Protein AF-A0A2M7J5E0-F1 (afdb_monomer_lite)

Foldseek 3Di:
DWAFPVGDDDDADFPDDDPFWTFGDDPHDTDIDGPNRTDDDDDPDDDDPPPCPPDDD

Sequence (57 aa):
AIYLVNGIKLQGQVESFDQYVVLLKNNSVIQMVYKHAISTIVPARVVNFSSDDSEAE

Secondary structure (DSSP, 8-state):
-EEETTSPEE-SEEEEE-SSEEEEEETTEEEEEEGGGEEEE--SSPPP------S--

Structure (mmCIF, N/CA/C/O backbone):
data_AF-A0A2M7J5E0-F1
#
_entry.id   AF-A0A2M7J5E0-F1
#
loop_
_atom_site.group_PDB
_atom_site.id
_atom_site.type_symbol
_atom_site.label_atom_id
_atom_site.label_alt_id
_atom_site.label_comp_id
_atom_site.label_asym_id
_atom_site.label_entity_id
_atom_site.label_seq_id
_atom_site.pdbx_PDB_ins_code
_atom_site.Cartn_x
_atom_site.Cartn_y
_atom_site.Cartn_z
_atom_site.occupancy
_atom_site.B_iso_or_equiv
_atom_site.auth_seq_id
_atom_site.auth_comp_id
_atom_site.auth_asym_id
_atom_site.auth_atom_id
_atom_site.pdbx_PDB_model_num
ATOM 1 N N . ALA A 1 1 ? -8.410 -2.293 -0.916 1.00 95.81 1 ALA A N 1
ATOM 2 C CA . ALA A 1 1 ? -7.828 -2.681 0.386 1.00 95.81 1 ALA A CA 1
ATOM 3 C C . ALA A 1 1 ? -6.421 -3.203 0.153 1.00 95.81 1 ALA A C 1
ATOM 5 O O . ALA A 1 1 ? -6.187 -3.817 -0.882 1.00 95.81 1 ALA A O 1
ATOM 6 N N . ILE A 1 2 ? -5.510 -2.952 1.088 1.00 98.25 2 ILE A N 1
ATOM 7 C CA . ILE A 1 2 ? -4.145 -3.484 1.072 1.00 98.25 2 ILE A CA 1
ATOM 8 C C . ILE A 1 2 ? -4.024 -4.448 2.247 1.00 98.25 2 ILE A C 1
ATOM 10 O O . ILE A 1 2 ? -4.321 -4.073 3.378 1.00 98.25 2 ILE A O 1
ATOM 14 N N . TYR A 1 3 ? -3.627 -5.683 1.979 1.00 98.62 3 TYR A N 1
ATOM 15 C CA . TYR A 1 3 ? -3.366 -6.697 2.990 1.00 98.62 3 TYR A CA 1
ATOM 16 C C . TYR A 1 3 ? -1.864 -6.782 3.214 1.00 98.62 3 TYR A C 1
ATOM 18 O O . TYR A 1 3 ? -1.090 -6.820 2.256 1.00 98.62 3 TYR A O 1
ATOM 26 N N . LEU A 1 4 ? -1.459 -6.762 4.477 1.00 98.62 4 LEU A N 1
ATOM 27 C CA . LEU A 1 4 ? -0.070 -6.917 4.875 1.00 98.62 4 LEU A CA 1
ATOM 28 C C . LEU A 1 4 ? 0.267 -8.395 5.088 1.00 98.62 4 LEU A C 1
ATOM 30 O O . LEU A 1 4 ? -0.611 -9.223 5.339 1.00 98.62 4 LEU A O 1
ATOM 34 N N . VAL A 1 5 ? 1.554 -8.732 5.026 1.00 98.56 5 VAL A N 1
ATOM 35 C CA . VAL A 1 5 ? 2.067 -10.097 5.247 1.00 98.56 5 VAL A CA 1
ATOM 36 C C . VAL A 1 5 ? 1.710 -10.654 6.628 1.00 98.56 5 VAL A C 1
ATOM 38 O O . VAL A 1 5 ? 1.559 -11.858 6.788 1.00 98.56 5 VAL A O 1
ATOM 41 N N . ASN A 1 6 ? 1.510 -9.782 7.618 1.00 97.94 6 ASN A N 1
ATOM 42 C CA . ASN A 1 6 ? 1.084 -10.149 8.970 1.00 97.94 6 ASN A CA 1
ATOM 43 C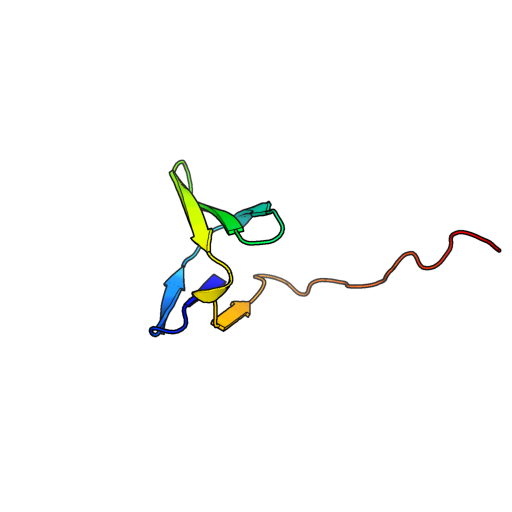 C . ASN A 1 6 ? -0.447 -10.265 9.131 1.00 97.94 6 ASN A C 1
ATOM 45 O O . ASN A 1 6 ? -0.934 -10.415 10.248 1.00 97.94 6 ASN A O 1
ATOM 49 N N . GLY A 1 7 ? -1.214 -10.158 8.041 1.00 97.62 7 GLY A N 1
ATOM 50 C CA . GLY A 1 7 ? -2.673 -10.281 8.040 1.00 97.62 7 GLY A CA 1
ATOM 51 C C . GLY A 1 7 ? -3.443 -8.987 8.326 1.00 97.62 7 GLY A C 1
ATOM 52 O O . GLY A 1 7 ? -4.670 -8.986 8.234 1.00 97.62 7 GLY A O 1
ATOM 53 N N . ILE A 1 8 ? -2.770 -7.869 8.625 1.00 98.31 8 ILE A N 1
ATOM 54 C CA . ILE A 1 8 ? -3.444 -6.577 8.824 1.00 98.31 8 ILE A CA 1
ATOM 55 C C . ILE A 1 8 ? -4.042 -6.086 7.501 1.00 98.31 8 ILE A C 1
ATOM 57 O O . ILE A 1 8 ? -3.384 -6.082 6.460 1.00 98.31 8 ILE A O 1
ATOM 61 N N . LYS A 1 9 ? -5.293 -5.615 7.552 1.00 98.06 9 LYS A N 1
ATOM 62 C CA . LYS A 1 9 ? -5.987 -4.988 6.423 1.00 98.06 9 LYS A CA 1
ATOM 63 C C . LYS A 1 9 ? -5.970 -3.470 6.567 1.00 98.06 9 LYS A C 1
ATOM 65 O O . LYS A 1 9 ? -6.554 -2.922 7.496 1.00 98.06 9 LYS A O 1
ATOM 70 N N . LEU A 1 10 ? -5.385 -2.794 5.588 1.00 97.88 10 LEU A N 1
ATOM 71 C CA . LEU A 1 10 ? -5.422 -1.346 5.438 1.00 97.88 10 LEU A CA 1
ATOM 72 C C . LEU A 1 10 ? -6.484 -0.945 4.407 1.00 97.88 10 LEU A C 1
ATOM 74 O O . LEU A 1 10 ? -6.655 -1.575 3.353 1.00 97.88 10 LEU A O 1
ATOM 78 N N . GLN A 1 11 ? -7.205 0.130 4.708 1.00 97.06 11 GLN A N 1
ATOM 79 C CA . GLN A 1 11 ? -8.177 0.743 3.810 1.00 97.06 11 GLN A CA 1
ATOM 80 C C . GLN A 1 11 ? -7.761 2.175 3.505 1.00 97.06 11 GLN A C 1
ATOM 82 O O . GLN A 1 11 ? -7.251 2.878 4.371 1.00 97.06 11 GLN A O 1
ATOM 87 N N . GLY A 1 12 ? -7.971 2.579 2.259 1.00 96.56 12 GLY A N 1
ATOM 88 C CA . GLY A 1 12 ? -7.596 3.891 1.766 1.00 96.56 12 GLY A CA 1
ATOM 89 C C . GLY A 1 12 ? -7.452 3.891 0.251 1.00 96.56 12 GLY A C 1
ATOM 90 O O . GLY A 1 12 ? -7.658 2.863 -0.406 1.00 96.56 12 GLY A O 1
ATOM 91 N N . GLN A 1 13 ? -7.095 5.053 -0.277 1.00 97.25 13 GLN A N 1
ATOM 92 C CA . GLN A 1 13 ? -6.743 5.270 -1.674 1.00 97.25 13 GLN A CA 1
ATOM 93 C C . GLN A 1 13 ? -5.233 5.461 -1.791 1.00 97.25 13 GLN A C 1
ATOM 95 O O . GLN A 1 13 ? -4.606 6.033 -0.900 1.00 97.25 13 GLN A O 1
ATOM 100 N N . VAL A 1 14 ? -4.646 4.942 -2.866 1.00 97.31 14 VAL A N 1
ATOM 101 C CA . VAL A 1 14 ? -3.236 5.194 -3.171 1.00 97.31 14 VAL A CA 1
ATOM 102 C C . VAL A 1 14 ? -3.120 6.645 -3.630 1.00 97.31 14 VAL A C 1
ATOM 104 O O . VAL A 1 14 ? -3.674 6.995 -4.664 1.00 97.31 14 VAL 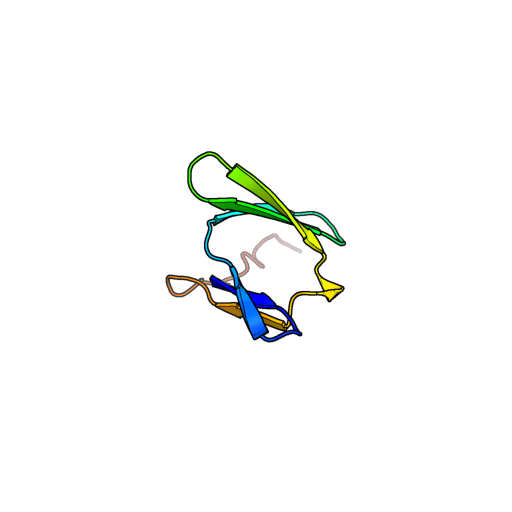A O 1
ATOM 107 N N . GLU A 1 15 ? -2.437 7.473 -2.843 1.00 98.00 15 GLU A N 1
ATOM 108 C CA . GLU A 1 15 ? -2.192 8.887 -3.159 1.00 98.00 15 GLU A CA 1
ATOM 109 C C . GLU A 1 15 ? -0.981 9.027 -4.094 1.00 98.00 15 GLU A C 1
ATOM 111 O O . GLU A 1 15 ? -0.998 9.811 -5.035 1.00 98.00 15 GLU A O 1
ATOM 116 N N . SER A 1 16 ? 0.081 8.258 -3.831 1.00 98.25 16 SER A N 1
ATOM 117 C CA . SER A 1 16 ? 1.318 8.230 -4.619 1.00 98.25 16 SER A CA 1
ATOM 118 C C . SER A 1 16 ? 2.108 6.950 -4.324 1.00 98.25 16 SER A C 1
ATOM 120 O O . SER A 1 16 ? 1.811 6.230 -3.365 1.00 98.25 16 SER A O 1
ATOM 122 N N . PHE A 1 17 ? 3.114 6.644 -5.137 1.00 98.62 17 PHE A N 1
ATOM 123 C CA . PHE A 1 17 ? 4.020 5.517 -4.937 1.00 98.62 17 PHE A CA 1
ATOM 124 C C . PHE A 1 17 ? 5.383 5.797 -5.570 1.00 98.62 17 PHE A C 1
ATOM 126 O O . PHE A 1 17 ? 5.494 6.558 -6.529 1.00 98.62 17 PHE A O 1
ATOM 133 N N . ASP A 1 18 ? 6.412 5.134 -5.055 1.00 98.50 18 ASP A N 1
ATOM 134 C CA . ASP A 1 18 ? 7.723 5.049 -5.697 1.00 98.50 18 ASP A CA 1
ATOM 135 C C . ASP A 1 18 ? 8.127 3.575 -5.866 1.00 98.50 18 ASP A C 1
ATOM 137 O O . ASP A 1 18 ? 7.278 2.678 -5.840 1.00 98.50 18 ASP A O 1
ATOM 141 N N . GLN A 1 19 ? 9.415 3.293 -6.066 1.00 98.62 19 GLN A N 1
ATOM 142 C CA . GLN A 1 19 ? 9.926 1.931 -6.202 1.00 98.62 19 GLN A CA 1
ATOM 143 C C . GLN A 1 19 ? 9.645 1.046 -4.972 1.00 98.62 19 GLN A C 1
ATOM 145 O O . GLN A 1 19 ? 9.319 -0.131 -5.151 1.00 98.62 19 GLN A O 1
ATOM 150 N N . TYR A 1 20 ? 9.685 1.583 -3.751 1.00 98.50 20 TYR A N 1
ATOM 151 C CA . TYR A 1 20 ? 9.699 0.819 -2.497 1.00 98.50 20 TYR A CA 1
ATOM 152 C C . TYR A 1 20 ? 8.495 1.059 -1.586 1.00 98.50 20 TYR A C 1
ATOM 154 O O . TYR A 1 20 ? 8.185 0.193 -0.761 1.00 98.50 20 TYR A O 1
ATOM 162 N N . VAL A 1 21 ? 7.808 2.192 -1.718 1.00 98.62 21 VAL A N 1
AT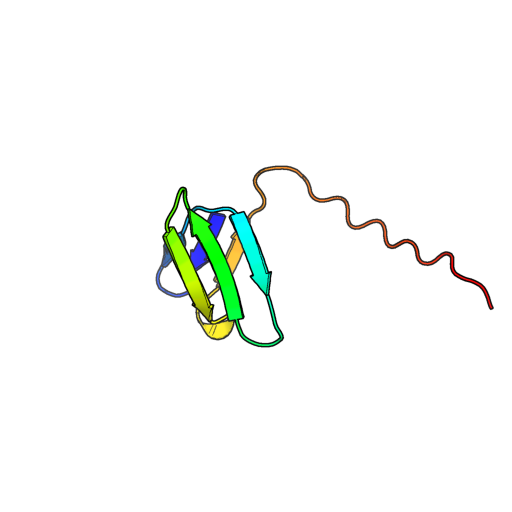OM 163 C CA . VAL A 1 21 ? 6.702 2.585 -0.841 1.00 98.62 21 VAL A CA 1
ATOM 164 C C . VAL A 1 21 ? 5.446 2.974 -1.612 1.00 98.62 21 VAL A C 1
ATOM 166 O O . VAL A 1 21 ? 5.471 3.311 -2.795 1.00 98.62 21 VAL A O 1
ATOM 169 N N . VAL A 1 22 ? 4.322 2.909 -0.903 1.00 98.62 22 VAL A N 1
ATOM 170 C CA . VAL A 1 22 ? 3.009 3.397 -1.324 1.00 98.62 22 VAL A CA 1
ATOM 171 C C . VAL A 1 22 ? 2.508 4.359 -0.252 1.00 98.62 22 VAL A C 1
ATOM 173 O O . VAL A 1 22 ? 2.467 4.003 0.928 1.00 98.62 22 VAL A O 1
ATOM 176 N N . LEU A 1 23 ? 2.108 5.566 -0.643 1.00 98.44 23 LEU A N 1
ATOM 177 C CA . LEU A 1 23 ? 1.380 6.479 0.231 1.00 98.44 23 LEU A CA 1
ATOM 178 C C . LEU A 1 23 ? -0.104 6.131 0.166 1.00 98.44 23 LEU A C 1
ATOM 180 O O . LEU A 1 23 ? -0.745 6.262 -0.877 1.00 98.44 23 LEU A O 1
ATOM 184 N N . LEU A 1 24 ? -0.646 5.662 1.286 1.00 98.38 24 LEU A N 1
ATOM 185 C CA . LEU A 1 24 ? -2.051 5.312 1.426 1.00 98.38 24 LEU A CA 1
ATOM 186 C C . LEU A 1 24 ? -2.761 6.405 2.222 1.00 98.38 24 LEU A C 1
ATOM 188 O O . LEU A 1 24 ? -2.399 6.688 3.364 1.00 98.38 24 LEU A O 1
ATOM 192 N N . LYS A 1 25 ? -3.796 6.993 1.632 1.00 98.06 25 LYS A N 1
ATOM 193 C CA . LYS A 1 25 ? -4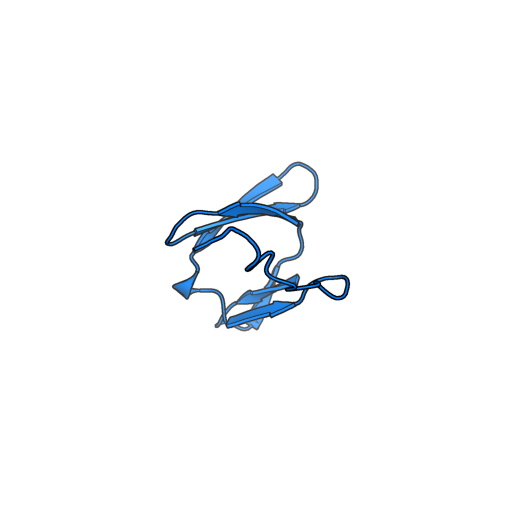.628 8.011 2.265 1.00 98.06 25 LYS A CA 1
ATOM 194 C C . LYS A 1 25 ? -5.947 7.420 2.734 1.00 98.06 25 LYS A C 1
ATOM 196 O O . LYS A 1 25 ? -6.659 6.774 1.965 1.00 98.06 25 LYS A O 1
ATOM 201 N N . ASN A 1 26 ? -6.291 7.678 3.988 1.00 96.06 26 ASN A N 1
ATOM 202 C CA . ASN A 1 26 ? -7.598 7.389 4.559 1.00 96.06 26 ASN A CA 1
ATOM 203 C C . ASN A 1 26 ? -8.143 8.663 5.214 1.00 96.06 26 ASN A C 1
ATOM 205 O O . ASN A 1 26 ? -7.592 9.144 6.205 1.00 96.06 26 ASN A O 1
ATOM 209 N N . ASN A 1 27 ? -9.216 9.217 4.647 1.00 92.75 27 ASN A N 1
ATOM 210 C CA . ASN A 1 27 ? -9.759 10.525 5.013 1.00 92.75 27 ASN A CA 1
ATOM 211 C C . ASN A 1 27 ? -8.668 11.615 4.954 1.00 92.75 27 ASN A C 1
ATOM 213 O O . ASN A 1 27 ? -8.189 11.947 3.870 1.00 92.75 27 ASN A O 1
ATOM 217 N N . SER A 1 28 ? -8.252 12.139 6.109 1.00 93.00 28 SER A N 1
ATOM 218 C CA . SER A 1 28 ? -7.221 13.180 6.229 1.00 93.00 28 SER A CA 1
ATOM 219 C C . SER A 1 28 ? -5.839 12.641 6.610 1.00 93.00 28 SER A C 1
ATOM 221 O O . SER A 1 28 ? -4.887 13.413 6.676 1.00 93.00 28 SER A O 1
ATOM 223 N N . VAL A 1 29 ? -5.713 11.340 6.887 1.00 96.50 29 VAL A N 1
ATOM 224 C CA . VAL A 1 29 ? -4.448 10.725 7.306 1.00 96.50 29 VAL A CA 1
ATOM 225 C C . VAL A 1 29 ? -3.770 10.092 6.100 1.00 96.50 29 VAL A C 1
ATOM 227 O O . VAL A 1 29 ? -4.363 9.261 5.412 1.00 96.50 29 VAL A O 1
ATOM 230 N N . ILE A 1 30 ? -2.514 10.468 5.870 1.00 97.75 30 ILE A N 1
ATOM 231 C CA . ILE A 1 30 ? -1.631 9.828 4.895 1.00 97.75 30 ILE A CA 1
ATOM 232 C C . ILE A 1 30 ? -0.606 9.013 5.670 1.00 97.75 30 ILE A C 1
ATOM 234 O O . ILE A 1 30 ? 0.038 9.520 6.586 1.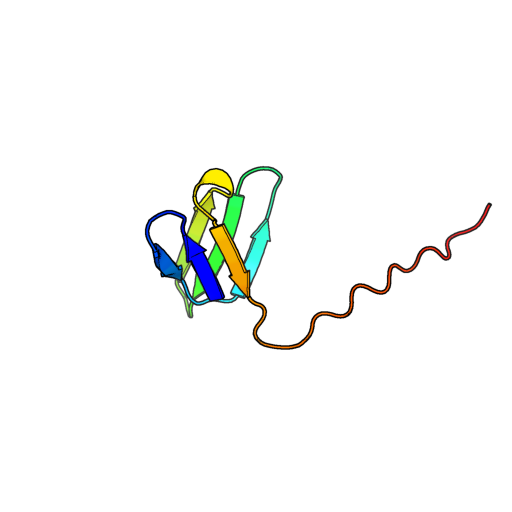00 97.75 30 ILE A O 1
ATOM 238 N N . GLN A 1 31 ? -0.451 7.752 5.287 1.00 97.62 31 GLN A N 1
ATOM 239 C CA . GLN A 1 31 ? 0.544 6.857 5.858 1.00 97.62 31 GLN A CA 1
ATOM 240 C C . GLN A 1 31 ? 1.395 6.232 4.756 1.00 97.62 31 GLN A C 1
ATOM 242 O O . GLN A 1 31 ? 0.907 5.909 3.672 1.00 97.62 31 GLN A O 1
ATOM 247 N N . MET A 1 32 ? 2.673 6.034 5.054 1.00 98.25 32 MET A N 1
ATOM 248 C CA . MET A 1 32 ? 3.604 5.337 4.177 1.00 98.25 32 MET A CA 1
ATOM 249 C C . MET A 1 32 ? 3.562 3.836 4.467 1.00 98.25 32 MET A C 1
ATOM 251 O O . MET A 1 32 ? 3.674 3.417 5.618 1.00 98.25 32 MET A O 1
ATOM 255 N N . VAL A 1 33 ? 3.419 3.022 3.423 1.00 98.44 33 VAL A N 1
ATOM 256 C CA . VAL A 1 33 ? 3.421 1.558 3.505 1.00 98.44 33 VAL A CA 1
ATOM 257 C C . VAL A 1 33 ? 4.556 1.023 2.639 1.00 98.44 33 VAL A C 1
ATOM 259 O O . VAL A 1 33 ? 4.584 1.261 1.432 1.00 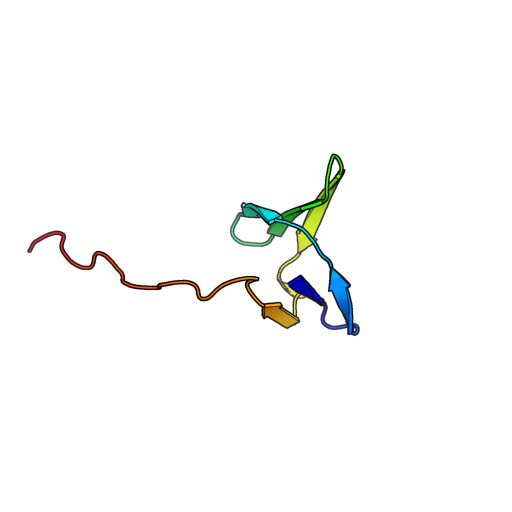98.44 33 VAL A O 1
ATOM 262 N N . TYR A 1 34 ? 5.492 0.286 3.236 1.00 98.75 34 TYR A N 1
ATOM 263 C CA . TYR A 1 34 ? 6.557 -0.376 2.482 1.00 98.75 34 TYR A CA 1
ATOM 264 C C . TYR A 1 34 ? 6.019 -1.581 1.711 1.00 98.75 34 TYR A C 1
ATOM 266 O O . TYR A 1 34 ? 5.330 -2.430 2.277 1.00 98.75 34 TYR A O 1
ATOM 274 N N . LYS A 1 35 ? 6.394 -1.707 0.433 1.00 98.69 35 LYS A N 1
ATOM 275 C CA . LYS A 1 35 ? 5.925 -2.793 -0.441 1.00 98.69 35 LYS A CA 1
ATOM 276 C C . LYS A 1 35 ? 6.313 -4.183 0.059 1.00 98.69 35 LYS A C 1
ATOM 278 O O . LYS A 1 35 ? 5.529 -5.105 -0.107 1.00 98.69 35 LYS A O 1
ATOM 283 N N . HIS A 1 36 ? 7.455 -4.330 0.738 1.00 98.56 36 HIS A N 1
ATOM 284 C CA . HIS A 1 36 ? 7.863 -5.618 1.319 1.00 98.56 36 HIS A CA 1
ATOM 285 C C . HIS A 1 36 ? 6.914 -6.116 2.422 1.00 98.56 36 HIS A C 1
ATOM 287 O O . HIS A 1 36 ? 6.892 -7.304 2.724 1.00 98.56 36 HIS A O 1
ATOM 293 N N . ALA A 1 37 ? 6.144 -5.218 3.043 1.00 98.62 37 ALA A N 1
ATOM 294 C CA . ALA A 1 37 ? 5.165 -5.574 4.060 1.00 98.62 37 ALA A CA 1
ATOM 295 C C . ALA A 1 37 ? 3.788 -5.896 3.457 1.00 98.62 37 ALA A C 1
ATOM 297 O O . ALA A 1 37 ? 2.918 -6.370 4.183 1.00 98.62 37 ALA A O 1
ATOM 298 N N . ILE A 1 38 ? 3.571 -5.639 2.161 1.00 98.69 38 ILE A N 1
ATOM 299 C CA . ILE A 1 38 ? 2.304 -5.874 1.462 1.00 98.69 38 ILE A CA 1
ATOM 300 C C . ILE A 1 38 ? 2.298 -7.298 0.901 1.00 98.69 38 ILE A C 1
ATOM 302 O O . ILE A 1 38 ? 3.219 -7.692 0.194 1.00 98.69 38 ILE A O 1
ATOM 306 N N . SER A 1 39 ? 1.236 -8.054 1.179 1.00 98.75 39 SER A N 1
ATOM 307 C CA . SER A 1 39 ? 0.986 -9.360 0.561 1.00 98.75 39 SER A CA 1
ATOM 308 C C . SER A 1 39 ? 0.084 -9.243 -0.667 1.00 98.75 39 SER A C 1
ATOM 310 O O . SER A 1 39 ? 0.413 -9.778 -1.722 1.00 98.75 39 SER A O 1
ATOM 312 N N . THR A 1 40 ? -1.029 -8.509 -0.554 1.00 98.50 40 THR A N 1
ATOM 313 C CA . THR A 1 40 ? -2.045 -8.433 -1.616 1.00 98.50 40 THR A CA 1
ATOM 314 C C . THR A 1 40 ? -2.692 -7.054 -1.686 1.00 98.50 40 THR A C 1
ATOM 316 O O . THR A 1 40 ? -3.098 -6.488 -0.669 1.00 98.50 40 THR A O 1
ATOM 319 N N . ILE A 1 41 ? -2.882 -6.536 -2.901 1.00 98.00 41 ILE A N 1
ATOM 320 C CA . ILE A 1 41 ? -3.684 -5.336 -3.167 1.00 98.00 41 ILE A CA 1
ATOM 321 C C . ILE A 1 41 ? -4.972 -5.760 -3.872 1.00 98.00 41 ILE A C 1
ATOM 323 O O . ILE A 1 41 ? -4.933 -6.390 -4.923 1.00 98.00 41 ILE A O 1
ATOM 327 N N . VAL A 1 42 ? -6.119 -5.399 -3.296 1.00 97.50 42 VAL A N 1
ATOM 328 C CA . VAL A 1 42 ? -7.444 -5.685 -3.863 1.00 97.50 42 VAL A CA 1
ATOM 329 C C . VAL A 1 42 ? -8.122 -4.362 -4.221 1.00 97.50 42 VAL A C 1
ATOM 331 O O . VAL A 1 42 ? -8.460 -3.596 -3.304 1.00 97.50 42 VAL A O 1
ATOM 334 N N . PRO A 1 43 ? -8.319 -4.046 -5.512 1.00 96.56 43 PRO A N 1
ATOM 335 C CA . PRO A 1 43 ? -8.973 -2.811 -5.916 1.00 96.56 43 PRO A CA 1
ATOM 336 C C . PRO A 1 43 ? -10.473 -2.853 -5.586 1.00 96.56 43 PRO A C 1
ATOM 338 O O . PRO A 1 43 ? -11.088 -3.914 -5.528 1.00 96.56 43 PRO A O 1
ATOM 341 N N . ALA A 1 44 ? -11.074 -1.687 -5.327 1.00 95.19 44 ALA A N 1
ATOM 342 C CA . ALA A 1 44 ? -12.500 -1.597 -4.985 1.00 95.19 44 ALA A CA 1
ATOM 343 C C . ALA A 1 44 ? -13.426 -1.803 -6.197 1.00 95.19 44 ALA A C 1
ATOM 345 O O . ALA A 1 44 ? -14.615 -2.069 -6.038 1.00 95.19 44 ALA A O 1
ATOM 346 N N . ARG A 1 45 ? -12.882 -1.640 -7.404 1.00 94.00 45 ARG A N 1
ATOM 347 C CA . ARG A 1 45 ? -13.536 -1.856 -8.695 1.00 94.00 45 ARG A CA 1
ATOM 348 C C . ARG A 1 45 ? -12.547 -2.565 -9.612 1.00 94.00 45 ARG A C 1
ATOM 350 O O . ARG A 1 45 ? -11.346 -2.521 -9.354 1.00 94.00 45 ARG A O 1
ATOM 357 N N . VAL A 1 46 ? -13.046 -3.199 -10.668 1.00 93.69 46 VAL A N 1
ATOM 358 C CA . VAL A 1 46 ? -12.185 -3.800 -11.694 1.00 93.69 46 VAL A CA 1
ATOM 359 C C . VAL A 1 46 ? -11.280 -2.715 -12.276 1.00 93.69 46 VAL A C 1
ATOM 361 O O . VAL A 1 46 ? -11.758 -1.648 -12.662 1.00 93.69 46 VAL A O 1
ATOM 364 N N . VAL A 1 47 ? -9.976 -2.981 -12.291 1.00 91.44 47 VAL A N 1
ATOM 365 C CA . VAL A 1 47 ? -8.980 -2.119 -12.930 1.00 91.44 47 VAL A CA 1
ATOM 366 C C . VAL A 1 47 ? -8.808 -2.625 -14.354 1.00 91.44 47 VAL A C 1
ATOM 368 O O . VAL A 1 47 ? -8.540 -3.809 -14.550 1.00 91.44 47 VAL A O 1
ATOM 371 N N . ASN A 1 48 ? -9.002 -1.745 -15.335 1.00 91.06 48 ASN A N 1
ATOM 372 C CA . ASN A 1 48 ? -8.657 -2.056 -16.714 1.00 91.06 48 ASN A CA 1
ATOM 373 C C . ASN A 1 48 ? -7.157 -1.809 -16.903 1.00 91.06 48 ASN A C 1
ATOM 375 O O . ASN A 1 48 ? -6.675 -0.718 -16.611 1.00 91.06 48 ASN A O 1
ATOM 379 N N . PHE A 1 49 ? -6.445 -2.833 -17.359 1.00 85.44 49 PHE A N 1
ATOM 380 C CA . PHE A 1 49 ? -5.009 -2.789 -17.624 1.00 85.44 49 PHE A CA 1
ATOM 381 C C . PHE A 1 49 ? -4.707 -2.705 -19.118 1.00 85.44 49 PHE A C 1
ATOM 383 O O . PHE A 1 49 ? -3.606 -3.070 -19.510 1.00 85.44 49 PHE A O 1
ATOM 390 N N . SER A 1 50 ? -5.666 -2.287 -19.952 1.00 86.25 50 SER A N 1
ATOM 391 C CA . SER A 1 50 ? -5.398 -2.010 -21.362 1.00 86.25 50 SER A CA 1
ATOM 392 C C . SER A 1 50 ? -4.239 -1.020 -21.451 1.00 86.25 50 SER A C 1
ATOM 394 O O . SER A 1 50 ? -4.407 0.164 -21.157 1.00 86.25 50 SER A O 1
ATOM 396 N N . SER A 1 51 ? -3.061 -1.542 -21.769 1.00 67.12 51 SER A N 1
ATOM 397 C CA . SER A 1 51 ? -1.901 -0.766 -22.140 1.00 67.12 51 SER A CA 1
ATOM 398 C C . SER A 1 51 ? -2.232 -0.107 -23.470 1.00 67.12 51 SER A C 1
ATOM 400 O O . SER A 1 51 ? -2.608 -0.788 -24.425 1.00 67.12 51 SER A O 1
ATOM 402 N N . ASP A 1 52 ? -2.117 1.216 -23.535 1.00 64.75 52 ASP A N 1
ATOM 403 C CA . ASP A 1 52 ? -1.938 1.903 -24.811 1.00 64.75 52 ASP A CA 1
ATOM 404 C C . ASP A 1 52 ? -0.547 1.511 -25.348 1.00 64.75 52 ASP A C 1
ATOM 406 O O . ASP A 1 52 ? 0.373 2.319 -25.391 1.00 64.75 52 ASP A O 1
ATOM 410 N N . ASP A 1 53 ? -0.372 0.249 -25.757 1.00 62.03 53 ASP A N 1
ATOM 411 C CA . ASP A 1 53 ? 0.775 -0.223 -26.550 1.00 62.03 53 ASP A CA 1
ATOM 412 C C . ASP A 1 53 ? 0.594 0.195 -28.025 1.00 62.03 53 ASP A C 1
ATOM 414 O O . ASP A 1 53 ? 0.852 -0.559 -28.963 1.00 62.03 53 ASP A O 1
ATOM 418 N N . SER A 1 54 ? 0.089 1.408 -28.238 1.00 61.16 54 SER A N 1
ATOM 419 C CA . SER A 1 54 ? -0.115 2.026 -29.543 1.00 61.16 54 SER A CA 1
ATOM 420 C C . SER A 1 54 ? 0.581 3.382 -29.593 1.00 61.16 54 SER A C 1
ATOM 422 O O . SER A 1 54 ? -0.033 4.400 -29.888 1.00 61.16 54 SER A O 1
ATOM 424 N N . GLU A 1 55 ? 1.888 3.378 -29.345 1.00 57.31 55 GLU A N 1
ATOM 425 C CA . GLU A 1 55 ? 2.807 4.386 -29.872 1.00 57.31 55 GLU A CA 1
ATOM 426 C C . GLU A 1 55 ? 3.893 3.671 -30.692 1.00 57.31 55 GLU A C 1
ATOM 428 O O . GLU A 1 55 ? 4.832 3.096 -30.157 1.00 57.31 55 GLU A O 1
ATOM 433 N N . ALA A 1 56 ? 3.605 3.629 -31.999 1.00 54.06 56 ALA A N 1
ATOM 434 C CA . ALA A 1 56 ? 4.463 3.645 -33.188 1.00 54.06 56 ALA A CA 1
ATOM 435 C C . ALA A 1 56 ? 5.934 3.162 -33.123 1.00 54.06 56 ALA A C 1
ATOM 437 O O . ALA A 1 56 ? 6.729 3.673 -32.345 1.00 54.06 56 ALA A O 1
ATOM 438 N N . GLU A 1 57 ? 6.232 2.246 -34.063 1.00 49.94 57 GLU A N 1
ATOM 439 C CA . GLU A 1 57 ? 7.501 1.957 -34.781 1.00 49.94 57 GLU A CA 1
ATOM 440 C C . GLU A 1 57 ? 8.836 2.509 -34.243 1.00 49.94 57 GLU A C 1
ATOM 442 O O . GLU A 1 57 ? 9.041 3.744 -34.222 1.00 49.94 57 GLU A O 1
#

Radius of gyration: 13.99 Å; chains: 1; bounding box: 24×24×44 Å

pLDDT: mean 92.23, std 12.71, range [49.94, 98.75]